Protein AF-A0A7Y0QQ87-F1 (afdb_monomer_lite)

Structure (mmCIF, N/CA/C/O backbone):
data_AF-A0A7Y0QQ87-F1
#
_entry.id   AF-A0A7Y0QQ87-F1
#
loop_
_atom_site.group_PDB
_atom_site.id
_atom_site.type_symbol
_atom_site.label_atom_id
_atom_site.label_alt_id
_atom_site.label_comp_id
_atom_site.label_asym_id
_atom_site.label_entity_id
_atom_site.label_seq_id
_atom_site.pdbx_PDB_ins_code
_atom_site.Cartn_x
_atom_site.Cartn_y
_atom_site.Cartn_z
_atom_site.occupancy
_atom_site.B_iso_or_equiv
_atom_site.auth_seq_id
_atom_site.auth_comp_id
_atom_site.auth_asym_id
_atom_site.auth_atom_id
_atom_site.pdbx_PDB_model_num
ATOM 1 N N . MET A 1 1 ? -29.305 3.345 40.648 1.00 60.56 1 MET A N 1
ATOM 2 C CA . MET A 1 1 ? -28.142 3.835 39.882 1.00 60.56 1 MET A CA 1
ATOM 3 C C . MET A 1 1 ? -28.680 4.771 38.813 1.00 60.56 1 MET A C 1
ATOM 5 O O . MET A 1 1 ? -29.759 4.496 38.304 1.00 60.56 1 MET A O 1
ATOM 9 N N . GLN A 1 2 ? -28.054 5.926 38.581 1.00 81.38 2 GLN A N 1
ATOM 10 C CA . GLN A 1 2 ? -28.557 6.856 37.565 1.00 81.38 2 GLN A CA 1
ATOM 11 C C . GLN A 1 2 ? -28.110 6.355 36.189 1.00 81.38 2 GLN A C 1
ATOM 13 O O . GLN A 1 2 ? -26.912 6.158 35.981 1.00 81.38 2 GLN A O 1
ATOM 18 N N . GLY A 1 3 ? -29.062 6.144 35.281 1.00 90.31 3 GLY A N 1
ATOM 19 C CA . GLY A 1 3 ? -28.771 5.757 33.904 1.00 90.31 3 GLY A CA 1
ATOM 20 C C . GLY A 1 3 ? -28.192 6.909 33.082 1.00 90.31 3 GLY A C 1
ATOM 21 O O . GLY A 1 3 ? -28.262 8.075 33.491 1.00 90.31 3 GLY A O 1
ATOM 22 N N . THR A 1 4 ? -27.608 6.561 31.945 1.00 96.81 4 THR A N 1
ATOM 23 C CA . THR A 1 4 ? -27.129 7.469 30.901 1.00 96.81 4 THR A CA 1
ATOM 24 C C . THR A 1 4 ? -27.457 6.862 29.535 1.00 96.81 4 THR A C 1
ATOM 26 O O . THR A 1 4 ? -27.597 5.642 29.411 1.00 96.81 4 THR A O 1
ATOM 29 N N . GLU A 1 5 ? -27.625 7.708 28.527 1.00 97.38 5 GLU A N 1
ATOM 30 C CA . GLU A 1 5 ? -27.953 7.291 27.164 1.00 97.38 5 GLU A CA 1
ATOM 31 C C . GLU A 1 5 ? -26.662 7.100 26.361 1.00 97.38 5 GLU A C 1
ATOM 33 O O . GLU A 1 5 ? -25.773 7.951 26.397 1.00 97.38 5 GLU A O 1
ATOM 38 N N . VAL A 1 6 ? -26.549 5.989 25.633 1.00 98.00 6 VAL A N 1
ATOM 39 C CA . VAL A 1 6 ? -25.395 5.723 24.767 1.00 98.00 6 VAL A CA 1
ATOM 40 C C . VAL A 1 6 ? -25.421 6.686 23.568 1.00 98.00 6 VAL A C 1
ATOM 42 O O . VAL A 1 6 ? -26.387 6.657 22.800 1.00 98.00 6 VAL A O 1
ATOM 45 N N . PRO A 1 7 ? -24.387 7.522 23.358 1.00 97.69 7 PRO A N 1
ATOM 46 C CA . PRO A 1 7 ? -24.330 8.428 22.214 1.00 97.69 7 PRO A CA 1
ATOM 47 C C . PRO A 1 7 ? -24.113 7.678 20.889 1.00 97.69 7 PRO A C 1
ATOM 49 O O . PRO A 1 7 ? -23.607 6.553 20.856 1.00 97.69 7 PRO A O 1
ATOM 52 N N . GLN A 1 8 ? -24.467 8.326 19.774 1.00 97.44 8 GLN A N 1
ATOM 53 C CA . GLN A 1 8 ? -24.074 7.867 18.440 1.00 97.44 8 GLN A CA 1
ATOM 54 C C . GLN A 1 8 ? -22.595 8.168 18.219 1.00 97.44 8 GLN A C 1
ATOM 56 O O . GLN A 1 8 ? -22.189 9.330 18.212 1.00 97.44 8 GLN A O 1
ATOM 61 N N . VAL A 1 9 ? -21.814 7.113 18.022 1.00 95.94 9 VAL A N 1
ATOM 62 C CA . VAL A 1 9 ? -20.363 7.183 17.818 1.00 95.94 9 VAL A CA 1
ATOM 63 C C . VAL A 1 9 ? -19.891 6.377 16.609 1.00 95.94 9 VAL A C 1
ATOM 65 O O . VAL A 1 9 ? -18.796 6.631 16.114 1.00 95.94 9 VAL A O 1
ATOM 68 N N . ALA A 1 10 ? -20.714 5.459 16.089 1.00 90.69 10 ALA A N 1
ATOM 69 C CA . ALA A 1 10 ? -20.446 4.796 14.817 1.00 90.69 10 ALA A CA 1
ATOM 70 C C . ALA A 1 10 ? -20.421 5.802 13.650 1.00 90.69 10 ALA A C 1
ATOM 72 O O . ALA A 1 10 ? -21.138 6.808 13.660 1.00 90.69 10 ALA A O 1
ATOM 73 N N . ASP A 1 11 ? -19.575 5.505 12.665 1.00 90.69 11 ASP A N 1
ATOM 74 C CA . ASP A 1 11 ? -19.177 6.331 11.520 1.00 90.69 11 ASP A CA 1
ATOM 75 C C . ASP A 1 11 ? -18.380 7.610 11.850 1.00 90.69 11 ASP A C 1
ATOM 77 O O . ASP A 1 11 ? -17.982 8.331 10.933 1.00 90.69 11 ASP A O 1
ATOM 81 N N . GLY A 1 12 ? -18.094 7.876 13.131 1.00 93.50 12 GLY A N 1
ATOM 82 C CA . GLY A 1 12 ? -17.165 8.920 13.577 1.00 93.50 12 GLY A CA 1
ATOM 83 C C . GLY A 1 12 ? -15.715 8.435 13.691 1.00 93.50 12 GLY A C 1
ATOM 84 O O . GLY A 1 12 ? -15.401 7.277 13.410 1.00 93.50 12 GLY A O 1
ATOM 85 N N . THR A 1 13 ? -14.815 9.314 14.140 1.00 96.81 13 THR A N 1
ATOM 86 C CA . THR A 1 13 ? -13.438 8.911 14.480 1.00 96.81 13 THR A CA 1
ATOM 87 C C . THR A 1 13 ? -13.373 8.301 15.879 1.00 96.81 13 THR A C 1
ATOM 89 O O . THR A 1 13 ? -14.160 8.659 16.757 1.00 96.81 13 THR A O 1
ATOM 92 N N . LEU A 1 14 ? -12.393 7.433 16.132 1.00 96.81 14 LEU A N 1
ATOM 93 C CA . LEU A 1 14 ? -12.132 6.842 17.444 1.00 96.81 14 LEU A CA 1
ATOM 94 C C . LEU A 1 14 ? -11.962 7.924 18.515 1.00 96.81 14 LEU A C 1
ATOM 96 O O . LEU A 1 14 ? -12.542 7.825 19.592 1.00 96.81 14 LEU A O 1
ATOM 100 N N . SER A 1 15 ? -11.224 8.993 18.205 1.00 97.56 15 SER A N 1
ATOM 101 C CA . SER A 1 15 ? -11.029 10.104 19.141 1.00 97.56 15 SER A CA 1
ATOM 102 C C . SER A 1 15 ? -12.349 10.786 19.513 1.00 97.56 15 SER A C 1
ATOM 104 O O . SER A 1 15 ? -12.569 11.068 20.687 1.00 97.56 15 SER A O 1
ATOM 106 N N . GLN A 1 16 ? -13.232 11.035 18.539 1.00 97.62 16 GLN A N 1
ATOM 107 C CA . GLN A 1 16 ? -14.552 11.623 18.799 1.00 97.62 16 GLN A CA 1
ATOM 108 C C . GLN A 1 16 ? -15.448 10.658 19.581 1.00 97.62 16 GLN A C 1
ATOM 110 O O . GLN A 1 16 ? -16.153 11.073 20.499 1.00 97.62 16 GLN A O 1
ATOM 115 N N . ALA A 1 17 ? -15.411 9.372 19.231 1.00 97.31 17 ALA A N 1
ATOM 116 C CA . ALA A 1 17 ? -16.176 8.330 19.897 1.00 97.31 17 ALA A CA 1
ATOM 117 C C . ALA A 1 17 ? -15.803 8.214 21.381 1.00 97.31 17 ALA A C 1
ATOM 119 O O . ALA A 1 17 ? -16.686 8.223 22.237 1.00 97.31 17 ALA A O 1
ATOM 120 N N . VAL A 1 18 ? -14.503 8.161 21.690 1.00 98.06 18 VAL A N 1
ATOM 121 C CA . VAL A 1 18 ? -13.989 8.103 23.066 1.00 98.06 18 VAL A CA 1
ATOM 122 C C . VAL A 1 18 ? -14.409 9.343 23.851 1.00 98.06 18 VAL A C 1
ATOM 124 O O . VAL A 1 18 ? -14.986 9.199 24.925 1.00 98.06 18 VAL A O 1
ATOM 127 N N . GLU A 1 19 ? -14.223 10.544 23.295 1.00 98.19 19 GLU A N 1
ATOM 128 C CA . GLU A 1 19 ? -14.607 11.793 23.966 1.00 98.19 19 GLU A CA 1
ATOM 129 C C . GLU A 1 19 ? -16.111 11.837 24.294 1.00 98.19 19 GLU A C 1
ATOM 131 O O . GLU A 1 19 ? -16.509 12.220 25.398 1.00 98.19 19 GLU A O 1
ATOM 136 N N . LEU A 1 20 ? -16.967 11.420 23.354 1.00 97.94 20 LEU A N 1
ATOM 137 C CA . LEU A 1 20 ? -18.418 11.390 23.552 1.00 97.94 20 LEU A CA 1
ATOM 138 C C . LEU A 1 20 ? -18.842 10.369 24.612 1.00 97.94 20 LEU A C 1
ATOM 140 O O . LEU A 1 20 ? -19.737 10.664 25.407 1.00 97.94 20 LEU A O 1
ATOM 144 N N . LEU A 1 21 ? -18.213 9.193 24.632 1.00 97.94 21 LEU A N 1
ATOM 145 C CA . LEU A 1 21 ? -18.496 8.152 25.620 1.00 97.94 21 LEU A CA 1
ATOM 146 C C . LEU A 1 21 ? -18.053 8.576 27.020 1.00 97.94 21 LEU A C 1
ATOM 148 O O . LEU A 1 21 ? -18.852 8.503 27.951 1.00 97.94 21 LEU A O 1
ATOM 152 N N . GLU A 1 22 ? -16.838 9.101 27.165 1.00 97.50 22 GLU A N 1
ATOM 153 C CA . GLU A 1 22 ? -16.330 9.586 28.452 1.00 97.50 22 GLU A CA 1
ATOM 154 C C . GLU A 1 22 ? -17.192 10.730 28.999 1.00 97.50 22 GLU A C 1
ATOM 156 O O . GLU A 1 22 ? -17.544 10.740 30.178 1.00 97.50 22 GLU A O 1
ATOM 161 N N . LYS A 1 23 ? -17.628 11.654 28.133 1.00 97.50 23 LYS A N 1
ATOM 162 C CA . LYS A 1 23 ? -18.551 12.738 28.505 1.00 97.50 23 LYS A CA 1
ATOM 163 C C . LYS A 1 23 ? -19.934 12.237 28.940 1.00 97.50 23 LYS A C 1
ATOM 165 O O . LYS A 1 23 ? -20.626 12.939 29.678 1.00 97.50 23 LYS A O 1
ATOM 170 N N . ALA A 1 24 ? -20.346 11.057 28.480 1.00 97.25 24 ALA A N 1
ATOM 171 C CA . ALA A 1 24 ? -21.585 10.397 28.884 1.00 97.25 24 ALA A CA 1
ATOM 172 C C . ALA A 1 24 ? -21.424 9.518 30.142 1.00 97.25 24 ALA A C 1
ATOM 174 O O . ALA A 1 24 ? -22.381 8.835 30.512 1.00 97.25 24 ALA A O 1
ATOM 175 N N . ASP A 1 25 ? -20.255 9.547 30.798 1.00 97.50 25 ASP A N 1
ATOM 176 C CA . ASP A 1 25 ? -19.852 8.648 31.886 1.00 97.50 25 ASP A CA 1
ATOM 177 C C . ASP A 1 25 ? -19.855 7.163 31.456 1.00 97.50 25 ASP A C 1
ATOM 179 O O . ASP A 1 25 ? -20.270 6.294 32.221 1.00 97.50 25 ASP A O 1
ATOM 183 N N . LEU A 1 26 ? -19.440 6.853 30.224 1.00 98.19 26 LEU A N 1
ATOM 184 C CA . LEU A 1 26 ? -19.343 5.494 29.671 1.00 98.19 26 LEU A CA 1
ATOM 185 C C . LEU A 1 26 ? -17.892 5.114 29.375 1.00 98.19 26 LEU A C 1
ATOM 187 O O . LEU A 1 26 ? -17.046 5.972 29.134 1.00 98.19 26 LEU A O 1
ATOM 191 N N . GLN A 1 27 ? -17.604 3.812 29.369 1.00 98.25 27 GLN A N 1
ATOM 192 C CA . GLN A 1 27 ? -16.253 3.293 29.158 1.00 98.25 27 GLN A CA 1
ATOM 193 C C . GLN A 1 27 ? -16.123 2.635 27.773 1.00 98.25 27 GLN A C 1
ATOM 195 O O . GLN A 1 27 ? -16.820 1.657 27.493 1.00 98.25 27 GLN A O 1
ATOM 200 N N . PRO A 1 28 ? -15.236 3.116 26.887 1.00 97.81 28 PRO A N 1
ATOM 201 C CA . PRO A 1 28 ? -15.022 2.487 25.589 1.00 97.81 28 PRO A CA 1
ATOM 202 C C . PRO A 1 28 ? -14.265 1.158 25.728 1.00 97.81 28 PRO A C 1
ATOM 204 O O . PRO A 1 28 ? -13.260 1.059 26.431 1.00 97.81 28 PRO A O 1
ATOM 207 N N . LYS A 1 29 ? -14.706 0.134 24.995 1.00 98.12 29 LYS A N 1
ATOM 208 C CA . LYS A 1 29 ? -13.983 -1.129 24.801 1.00 98.12 29 LYS A CA 1
ATOM 209 C C . LYS A 1 29 ? -13.668 -1.303 23.319 1.00 98.12 29 LYS A C 1
ATOM 211 O O . LYS A 1 29 ? -14.544 -1.640 22.530 1.00 98.12 29 LYS A O 1
ATOM 216 N N . ILE A 1 30 ? -12.413 -1.099 22.942 1.00 97.62 30 ILE A N 1
ATOM 217 C CA . ILE A 1 30 ? -12.002 -1.117 21.535 1.00 97.62 30 ILE A CA 1
ATOM 218 C C . ILE A 1 30 ? -11.732 -2.544 21.056 1.00 97.62 30 ILE A C 1
ATOM 220 O O . ILE A 1 30 ? -11.046 -3.318 21.725 1.00 97.62 30 ILE A O 1
ATOM 224 N N . GLN A 1 31 ? -12.274 -2.878 19.890 1.00 97.19 31 GLN A N 1
ATOM 225 C CA . GLN A 1 31 ? -11.968 -4.074 19.118 1.00 97.19 31 GLN A CA 1
ATOM 226 C C . GLN A 1 31 ? -11.571 -3.630 17.715 1.00 97.19 31 GLN A C 1
ATOM 228 O O . GLN A 1 31 ? -12.317 -2.914 17.054 1.00 97.19 31 GLN A O 1
ATOM 233 N N . THR A 1 32 ? -10.389 -4.022 17.265 1.00 95.38 32 THR A N 1
ATOM 234 C CA . THR A 1 32 ? -9.914 -3.693 15.921 1.00 95.38 32 THR A CA 1
ATOM 235 C C . THR A 1 32 ? -10.553 -4.613 14.892 1.00 95.38 32 THR A C 1
ATOM 237 O O . THR A 1 32 ? -10.728 -5.807 15.143 1.00 95.38 32 THR A O 1
ATOM 240 N N . VAL A 1 33 ? -10.893 -4.058 13.737 1.00 94.88 33 VAL A N 1
ATOM 241 C CA . VAL A 1 33 ? -11.529 -4.758 12.624 1.00 94.88 33 VAL A CA 1
ATOM 242 C C . VAL A 1 33 ? -10.852 -4.295 11.340 1.00 94.88 33 VAL A C 1
ATOM 244 O O . VAL A 1 33 ? -10.841 -3.098 11.054 1.00 94.88 33 VAL A O 1
ATOM 247 N N . GLU A 1 34 ? -10.289 -5.233 10.581 1.00 93.75 34 GLU A N 1
ATOM 248 C CA . GLU A 1 34 ? -9.759 -4.946 9.246 1.00 93.75 34 GLU A CA 1
ATOM 249 C C . GLU A 1 34 ? -10.873 -4.411 8.348 1.00 93.75 34 GLU A C 1
ATOM 251 O O . GLU A 1 34 ? -11.988 -4.945 8.314 1.00 93.75 34 GLU A O 1
ATOM 256 N N . SER A 1 35 ? -10.590 -3.309 7.665 1.00 92.94 35 SER A N 1
ATOM 257 C CA . SER A 1 35 ? -11.588 -2.577 6.902 1.00 92.94 35 SER A CA 1
ATOM 258 C C . SER A 1 35 ? -10.928 -1.752 5.807 1.00 92.94 35 SER A C 1
ATOM 260 O O . SER A 1 35 ? -9.814 -1.271 5.964 1.00 92.94 35 SER A O 1
ATOM 262 N N . ASP A 1 36 ? -11.654 -1.530 4.719 1.00 89.50 36 ASP A N 1
ATOM 263 C CA . ASP A 1 36 ? -11.315 -0.562 3.671 1.00 89.50 36 ASP A CA 1
ATOM 264 C C . ASP A 1 36 ? -11.658 0.887 4.069 1.00 89.50 36 ASP A C 1
ATOM 266 O O . ASP A 1 36 ? -11.384 1.842 3.337 1.00 89.50 36 ASP A O 1
ATOM 270 N N . ARG A 1 37 ? -12.292 1.074 5.232 1.00 92.19 37 ARG A N 1
ATOM 271 C CA . ARG A 1 37 ? -12.560 2.389 5.812 1.00 92.19 37 ARG A CA 1
ATOM 272 C C . ARG A 1 37 ? -11.263 3.020 6.306 1.00 92.19 37 ARG A C 1
ATOM 274 O O . ARG A 1 37 ? -10.323 2.341 6.696 1.00 92.19 37 ARG A O 1
ATOM 281 N N . ILE A 1 38 ? -11.272 4.352 6.356 1.00 91.75 38 ILE A N 1
ATOM 282 C CA . ILE A 1 38 ? -10.168 5.145 6.904 1.00 91.75 38 ILE A CA 1
ATOM 283 C C . ILE A 1 38 ? -9.808 4.605 8.303 1.00 91.75 38 ILE A C 1
ATOM 285 O O . ILE A 1 38 ? -10.723 4.456 9.125 1.00 91.75 38 ILE A O 1
ATOM 289 N N . PRO A 1 39 ? -8.521 4.346 8.594 1.00 94.00 39 PRO A N 1
ATOM 290 C CA . PRO A 1 39 ? -8.079 3.906 9.912 1.00 94.00 39 PRO A CA 1
ATOM 291 C C . PRO A 1 39 ? -8.596 4.807 11.035 1.00 94.00 39 PRO A C 1
ATOM 293 O O . PRO A 1 39 ? -8.819 6.003 10.841 1.00 94.00 39 PRO A O 1
ATOM 296 N N . ASP A 1 40 ? -8.829 4.211 12.201 1.00 95.00 40 ASP A N 1
ATOM 297 C CA . ASP A 1 40 ? -9.449 4.847 13.369 1.00 95.00 40 ASP A CA 1
ATOM 298 C C . ASP A 1 40 ? -10.919 5.266 13.178 1.00 95.00 40 ASP A C 1
ATOM 300 O O . ASP A 1 40 ? -11.481 5.962 14.024 1.00 95.00 40 ASP A O 1
ATOM 304 N N . THR A 1 41 ? -11.600 4.831 12.116 1.00 97.19 41 THR A N 1
ATOM 305 C CA . THR A 1 41 ? -13.060 4.997 12.004 1.00 97.19 41 THR A CA 1
ATOM 306 C C . THR A 1 41 ? -13.783 4.014 12.929 1.00 97.19 41 THR A C 1
ATOM 308 O O . THR A 1 41 ? -13.525 2.813 12.881 1.00 97.19 41 THR A O 1
ATOM 311 N N . ALA A 1 42 ? -14.743 4.480 13.730 1.00 96.50 42 ALA A N 1
ATOM 312 C CA . ALA A 1 42 ? -15.631 3.603 14.493 1.00 96.50 42 ALA A CA 1
ATOM 313 C C . ALA A 1 42 ? -16.672 2.964 13.556 1.00 96.50 42 ALA A C 1
ATOM 315 O O . ALA A 1 42 ? -17.592 3.623 13.082 1.00 96.50 42 ALA A O 1
ATOM 316 N N . LEU A 1 43 ? -16.528 1.675 13.275 1.00 96.69 43 LEU A N 1
ATOM 317 C CA . LEU A 1 43 ? -17.379 0.908 12.364 1.00 96.69 43 LEU A CA 1
ATOM 318 C C . LEU A 1 43 ? -18.672 0.446 13.023 1.00 96.69 43 LEU A C 1
ATOM 320 O O . LEU A 1 43 ? -19.740 0.473 12.416 1.00 96.69 43 LEU A O 1
ATOM 324 N N . THR A 1 44 ? -18.570 -0.020 14.263 1.00 96.50 44 THR A N 1
ATOM 325 C CA . THR A 1 44 ? -19.698 -0.583 15.002 1.00 96.50 44 THR A CA 1
ATOM 326 C C . THR A 1 44 ? -19.679 -0.098 16.438 1.00 96.50 44 THR A C 1
ATOM 328 O O . THR A 1 44 ? -18.625 0.229 16.982 1.00 96.50 44 THR A O 1
ATOM 331 N N . GLN A 1 45 ? -20.858 -0.062 17.055 1.00 97.50 45 GLN A N 1
ATOM 332 C CA . GLN A 1 45 ? -21.007 0.190 18.481 1.00 97.50 45 GLN A CA 1
ATOM 333 C C . GLN A 1 45 ? -22.017 -0.780 19.092 1.00 97.50 45 GLN A C 1
ATOM 335 O O . GLN A 1 45 ? -23.041 -1.082 18.477 1.00 97.50 45 GLN A O 1
ATOM 340 N N . ASP A 1 46 ? -21.737 -1.228 20.310 1.00 97.75 46 ASP A N 1
ATOM 341 C CA . ASP A 1 46 ? -22.646 -2.023 21.130 1.00 97.75 46 ASP A CA 1
ATOM 342 C C . ASP A 1 46 ? -22.472 -1.656 22.617 1.00 97.75 46 ASP A C 1
ATOM 344 O O . ASP A 1 46 ? -21.353 -1.752 23.121 1.00 97.75 46 ASP A O 1
ATOM 348 N N . PRO A 1 47 ? -23.521 -1.244 23.350 1.00 97.81 47 PRO A N 1
ATOM 349 C CA . PRO A 1 47 ? -24.910 -1.113 22.908 1.00 97.81 47 PRO A CA 1
ATOM 350 C C . PRO A 1 47 ? -25.132 -0.048 21.824 1.00 97.81 47 PRO A C 1
ATOM 352 O O . PRO A 1 47 ? -24.329 0.872 21.640 1.00 97.81 47 PRO A O 1
ATOM 355 N N . SER A 1 48 ? -26.243 -0.167 21.093 1.00 97.12 48 SER A N 1
ATOM 356 C CA . SER A 1 48 ? -26.606 0.794 20.048 1.00 97.12 48 S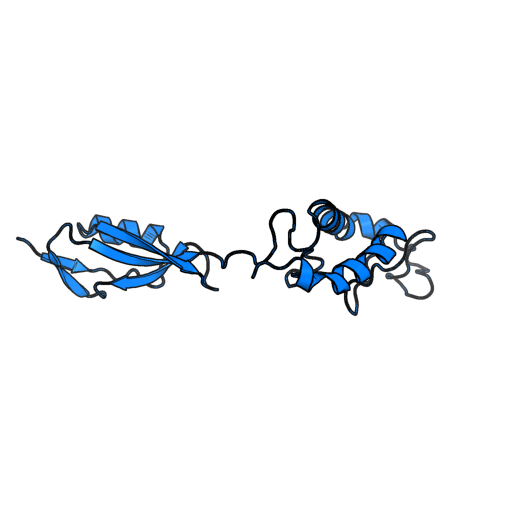ER A CA 1
ATOM 357 C C . SER A 1 48 ? -26.914 2.173 20.632 1.00 97.12 48 SER A C 1
ATOM 359 O O . SER A 1 48 ? -27.368 2.289 21.775 1.00 97.12 48 SER A O 1
ATOM 361 N N . ALA A 1 49 ? -26.732 3.220 19.830 1.00 97.25 49 ALA A N 1
ATOM 362 C CA . ALA A 1 49 ? -27.073 4.582 20.218 1.00 97.25 49 ALA A CA 1
ATOM 363 C C . ALA A 1 49 ? -28.529 4.698 20.703 1.00 97.25 49 ALA A C 1
ATOM 365 O O . ALA A 1 49 ? -29.424 4.009 20.207 1.00 97.25 49 ALA A O 1
ATOM 366 N N . GLY A 1 50 ? -28.756 5.550 21.698 1.00 97.06 50 GLY A N 1
ATOM 367 C CA . GLY A 1 50 ? -30.055 5.733 22.344 1.00 97.06 50 GLY A CA 1
ATOM 368 C C . GLY A 1 50 ? -30.398 4.700 23.420 1.00 97.06 50 GLY A C 1
ATOM 369 O O . GLY A 1 50 ? -31.404 4.834 24.119 1.00 97.06 50 GLY A O 1
ATOM 370 N N . THR A 1 51 ? -29.576 3.660 23.594 1.00 98.00 51 THR A N 1
ATOM 371 C CA . THR A 1 51 ? -29.778 2.681 24.669 1.00 98.00 51 THR A CA 1
ATOM 372 C C . THR A 1 51 ? -29.508 3.335 26.021 1.00 98.00 51 THR A C 1
ATOM 374 O O . THR A 1 51 ? -28.467 3.955 26.212 1.00 98.00 51 THR A O 1
ATOM 377 N N . ASN A 1 52 ? -30.416 3.167 26.983 1.00 97.62 52 ASN A N 1
ATOM 378 C CA . ASN A 1 52 ? -30.169 3.574 28.364 1.00 97.62 52 ASN A CA 1
ATOM 379 C C . ASN A 1 52 ? -29.420 2.472 29.112 1.00 97.62 52 ASN A C 1
ATOM 381 O O . A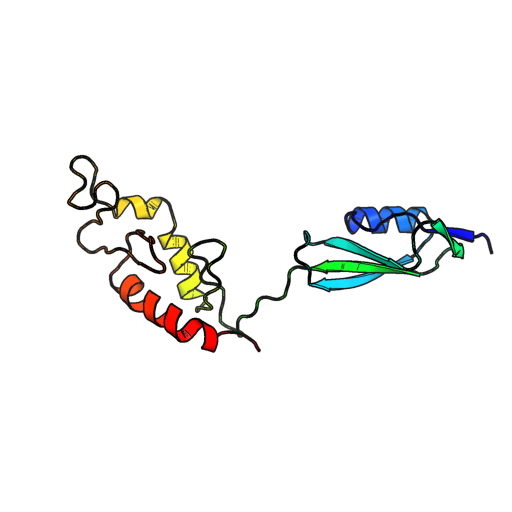SN A 1 52 ? -29.909 1.346 29.220 1.00 97.62 52 ASN A O 1
ATOM 385 N N . VAL A 1 53 ? -28.263 2.818 29.662 1.00 97.44 53 VAL A N 1
ATOM 386 C CA . VAL A 1 53 ? -27.393 1.919 30.427 1.00 97.44 53 VAL A CA 1
ATOM 387 C C . VAL A 1 53 ? -27.024 2.547 31.766 1.00 97.44 53 VAL A C 1
ATOM 389 O O . VAL A 1 53 ? -27.285 3.725 32.016 1.00 97.44 53 VAL A O 1
ATOM 392 N N . GLU A 1 54 ? -26.429 1.765 32.660 1.00 97.62 54 GLU A N 1
ATOM 393 C CA . GLU A 1 54 ? -25.847 2.311 33.884 1.00 97.62 54 GLU A CA 1
ATOM 394 C C . GLU A 1 54 ? -24.584 3.111 33.548 1.00 97.62 54 GLU A C 1
ATOM 396 O O . GLU A 1 54 ? -23.873 2.792 32.594 1.00 97.62 54 GLU A O 1
ATOM 401 N N . ARG A 1 55 ? -24.283 4.150 34.329 1.00 95.06 55 ARG A N 1
ATOM 402 C CA . ARG A 1 55 ? -22.981 4.822 34.221 1.00 95.06 55 ARG A CA 1
ATOM 403 C C . ARG A 1 55 ? -21.843 3.826 34.427 1.00 95.06 55 ARG A C 1
ATOM 405 O O . ARG A 1 55 ? -22.016 2.825 35.113 1.00 95.06 55 ARG A O 1
ATOM 412 N N . GLU A 1 56 ? -20.703 4.129 33.824 1.00 96.19 56 GLU A N 1
ATOM 413 C CA . GLU A 1 56 ? -19.495 3.304 33.769 1.00 96.19 56 GLU A CA 1
ATOM 414 C C . GLU A 1 56 ? -19.660 1.993 32.978 1.00 96.19 56 GLU A C 1
ATOM 416 O O . GLU A 1 56 ? -18.721 1.201 32.902 1.00 96.19 56 GLU A O 1
ATOM 421 N N . SER A 1 57 ? -20.818 1.770 32.338 1.00 97.94 57 SER A N 1
ATOM 422 C CA . SER A 1 57 ? -21.018 0.626 31.442 1.00 97.94 57 SER A CA 1
ATOM 423 C C . SER A 1 57 ? -20.051 0.668 30.259 1.00 97.94 57 SER A C 1
ATOM 425 O O . SER A 1 57 ? -19.710 1.735 29.741 1.00 97.94 57 SER A O 1
ATOM 427 N N . LEU A 1 58 ? -19.653 -0.522 29.803 1.00 98.06 58 LEU A N 1
ATOM 428 C CA . LEU A 1 58 ? -18.810 -0.682 28.624 1.00 98.06 58 LEU A CA 1
ATOM 429 C C . LEU A 1 58 ? -19.623 -0.483 27.339 1.00 98.06 58 LEU A C 1
ATOM 431 O O . LEU A 1 58 ? -20.676 -1.100 27.175 1.00 98.06 58 LEU A O 1
ATOM 435 N N . VAL A 1 59 ? -19.082 0.293 26.403 1.00 98.31 59 VAL A N 1
ATOM 436 C CA . VAL A 1 59 ? -19.536 0.351 25.008 1.00 98.31 59 VAL A CA 1
ATOM 437 C C . VAL A 1 59 ? -18.432 -0.223 24.129 1.00 98.31 59 VAL A C 1
ATOM 439 O O . VAL A 1 59 ? -17.344 0.342 24.027 1.00 98.31 59 VAL A O 1
ATOM 442 N N . SER A 1 60 ? -18.691 -1.379 23.525 1.00 98.19 60 SER A N 1
ATOM 443 C CA . SER A 1 60 ? -17.780 -2.017 22.580 1.00 98.19 60 SER A CA 1
ATOM 444 C C . SER A 1 60 ? -17.806 -1.280 21.248 1.00 98.19 60 SER A C 1
ATOM 446 O O . SER A 1 60 ? -18.878 -1.087 20.681 1.00 98.19 60 SER A O 1
ATOM 448 N N . LEU A 1 61 ? -16.634 -0.905 20.742 1.00 97.88 61 LEU A N 1
ATOM 449 C CA . LEU A 1 61 ? -16.467 -0.278 19.435 1.00 97.88 61 LEU A CA 1
ATOM 450 C C . LEU A 1 61 ? -15.652 -1.188 18.525 1.00 97.88 61 LEU A C 1
ATOM 452 O O . LEU A 1 61 ? -14.541 -1.571 18.892 1.00 97.88 61 LEU A O 1
ATOM 456 N N . GLY A 1 62 ? -16.184 -1.504 17.347 1.00 97.44 62 GLY A N 1
ATOM 457 C CA . GLY A 1 62 ? -15.383 -2.025 16.242 1.00 97.44 62 GLY A CA 1
ATOM 458 C C . GLY A 1 62 ? -14.694 -0.856 15.554 1.00 97.44 62 GLY A C 1
ATOM 459 O O . GLY A 1 62 ? -15.383 0.053 15.103 1.00 97.44 62 GLY A O 1
ATOM 460 N N . VAL A 1 63 ? -13.369 -0.841 15.491 1.00 97.38 63 VAL A N 1
ATOM 461 C CA . VAL A 1 63 ? -12.584 0.264 14.924 1.00 97.38 63 VAL A CA 1
ATOM 462 C C . VAL A 1 63 ? -11.804 -0.227 13.717 1.00 97.38 63 VAL A C 1
ATOM 464 O O . VAL A 1 63 ? -11.148 -1.263 13.795 1.00 97.38 63 VAL A O 1
ATOM 467 N N . ALA A 1 64 ? -11.878 0.531 12.625 1.00 96.44 64 ALA A N 1
ATOM 468 C CA . ALA A 1 64 ? -11.167 0.258 11.390 1.00 96.44 64 ALA A CA 1
ATOM 469 C C . ALA A 1 64 ? -9.655 0.300 11.613 1.00 96.44 64 ALA A C 1
ATOM 471 O O . ALA A 1 64 ? -9.112 1.306 12.076 1.00 96.44 64 ALA A O 1
ATOM 472 N N . ILE A 1 65 ? -8.997 -0.786 11.239 1.00 93.75 65 ILE A N 1
ATOM 473 C CA . ILE A 1 65 ? -7.562 -0.825 10.979 1.00 93.75 65 ILE A CA 1
ATOM 474 C C . ILE A 1 65 ? -7.356 -1.143 9.501 1.00 93.75 65 ILE A C 1
ATOM 476 O O . ILE A 1 65 ? -8.231 -1.750 8.874 1.00 93.75 65 ILE A O 1
ATOM 480 N N . GLU A 1 66 ? -6.208 -0.741 8.958 1.00 86.12 66 GLU A N 1
ATOM 481 C CA . GLU A 1 66 ? -5.807 -1.203 7.629 1.00 86.12 66 GLU A CA 1
ATOM 482 C C . GLU A 1 66 ? -5.728 -2.738 7.645 1.00 86.12 66 GLU A C 1
ATOM 484 O O . GLU A 1 66 ? -5.319 -3.308 8.667 1.00 86.12 66 GLU A O 1
ATOM 489 N N . PRO A 1 67 ? -6.157 -3.417 6.565 1.00 83.44 67 PRO A N 1
ATOM 490 C CA . PRO A 1 67 ? -5.908 -4.842 6.413 1.00 83.44 67 PRO A CA 1
ATOM 491 C C . PRO A 1 67 ? -4.417 -5.112 6.598 1.00 83.44 67 PRO A C 1
ATOM 493 O O . PRO A 1 67 ? -3.591 -4.311 6.157 1.00 83.44 67 PRO A O 1
ATOM 496 N N . ALA A 1 68 ? -4.068 -6.213 7.260 1.00 80.25 68 ALA A N 1
ATOM 497 C CA . ALA A 1 68 ? -2.670 -6.603 7.321 1.00 80.25 68 ALA A CA 1
ATOM 498 C C . ALA A 1 68 ? -2.118 -6.779 5.899 1.00 80.25 68 ALA A C 1
ATOM 500 O O . ALA A 1 68 ? -2.786 -7.350 5.034 1.00 80.25 68 ALA A O 1
ATOM 501 N N . ASP A 1 69 ? -0.891 -6.310 5.674 1.00 83.88 69 ASP A N 1
ATOM 502 C CA . ASP A 1 69 ? -0.201 -6.596 4.426 1.00 83.88 69 ASP A CA 1
ATOM 503 C C . ASP A 1 69 ? -0.019 -8.113 4.262 1.00 83.88 69 ASP A C 1
ATOM 505 O O . ASP A 1 69 ? 0.285 -8.827 5.224 1.00 83.88 69 ASP A O 1
ATOM 509 N N . ASP A 1 70 ? -0.169 -8.612 3.036 1.00 90.00 70 ASP A N 1
ATOM 510 C CA . ASP A 1 70 ? -0.163 -10.042 2.734 1.00 90.00 70 ASP A CA 1
ATOM 511 C C . ASP A 1 70 ? 1.193 -10.540 2.214 1.00 90.00 70 ASP A C 1
ATOM 513 O O . ASP A 1 70 ? 1.250 -11.525 1.487 1.00 90.00 70 ASP A O 1
ATOM 517 N N . TYR A 1 71 ? 2.306 -9.904 2.587 1.00 94.44 71 TYR A N 1
ATOM 518 C CA . TYR A 1 71 ? 3.657 -10.356 2.237 1.00 94.44 71 TYR A CA 1
ATOM 519 C C . TYR A 1 71 ? 4.323 -11.165 3.364 1.00 94.44 71 TYR A C 1
ATOM 521 O O . TYR A 1 71 ? 4.081 -10.969 4.557 1.00 94.44 71 TYR A O 1
ATOM 529 N N . LEU A 1 72 ? 5.209 -12.097 3.001 1.00 94.38 72 LEU A N 1
ATOM 530 C CA . LEU A 1 72 ? 6.018 -12.846 3.967 1.00 94.38 72 LEU A CA 1
ATOM 531 C C . LEU A 1 72 ? 7.040 -11.936 4.682 1.00 94.38 72 LEU A C 1
ATOM 533 O O . LEU A 1 72 ? 7.498 -10.948 4.108 1.00 94.38 72 LEU A O 1
ATOM 537 N N . PRO A 1 73 ? 7.499 -12.290 5.902 1.00 93.06 73 PRO A N 1
ATOM 538 C CA . PRO A 1 73 ? 8.574 -11.556 6.566 1.00 93.06 73 PRO A CA 1
ATOM 539 C C . PRO A 1 73 ? 9.823 -11.430 5.680 1.00 93.06 73 PRO A C 1
ATOM 541 O O . PRO A 1 73 ? 10.350 -12.434 5.199 1.00 93.06 73 PRO A O 1
ATOM 544 N N . GLY A 1 74 ? 10.318 -10.202 5.512 1.00 93.75 74 GLY A N 1
ATOM 545 C CA . GLY A 1 74 ? 11.450 -9.898 4.628 1.00 93.75 74 GLY A CA 1
ATOM 546 C C . GLY A 1 74 ? 11.057 -9.547 3.190 1.00 93.75 74 GLY A C 1
ATOM 547 O O . GLY A 1 74 ? 11.950 -9.407 2.357 1.00 93.75 74 GLY A O 1
ATOM 548 N N . TYR A 1 75 ? 9.762 -9.391 2.918 1.00 95.88 75 TYR A N 1
ATOM 549 C CA . TYR A 1 75 ? 9.216 -8.845 1.679 1.00 95.88 75 TYR A CA 1
ATOM 550 C C . TYR A 1 75 ? 8.374 -7.602 1.971 1.00 95.88 75 TYR A C 1
ATOM 552 O O . TYR A 1 75 ? 7.963 -7.390 3.107 1.00 95.88 75 TYR A O 1
ATOM 560 N N . GLU A 1 76 ? 8.157 -6.790 0.942 1.00 95.69 76 GLU A N 1
ATOM 561 C CA . GLU A 1 76 ? 7.332 -5.579 0.942 1.00 95.69 76 GLU A CA 1
ATOM 562 C C . GLU A 1 76 ? 6.671 -5.431 -0.442 1.00 95.69 76 GLU A C 1
ATOM 564 O O . GLU A 1 76 ? 7.120 -6.040 -1.423 1.00 95.69 76 GLU A O 1
ATOM 569 N N . TYR A 1 77 ? 5.615 -4.624 -0.564 1.00 95.44 77 TYR A N 1
ATOM 570 C CA . TYR A 1 77 ? 5.036 -4.328 -1.876 1.00 95.44 77 TYR A CA 1
ATOM 571 C C . TYR A 1 77 ? 5.978 -3.478 -2.733 1.00 95.44 77 TYR A C 1
ATOM 573 O O . TYR A 1 77 ? 6.576 -2.503 -2.277 1.00 95.44 77 TYR A O 1
ATOM 581 N N . ARG A 1 78 ? 6.080 -3.831 -4.017 1.00 95.69 78 ARG A N 1
ATOM 582 C CA . ARG A 1 78 ? 6.933 -3.144 -4.990 1.00 95.69 78 ARG A CA 1
ATOM 583 C C . ARG A 1 78 ? 6.453 -1.726 -5.308 1.00 95.69 78 ARG A C 1
ATOM 585 O O . ARG A 1 78 ? 7.291 -0.841 -5.458 1.00 95.69 78 ARG A O 1
ATOM 59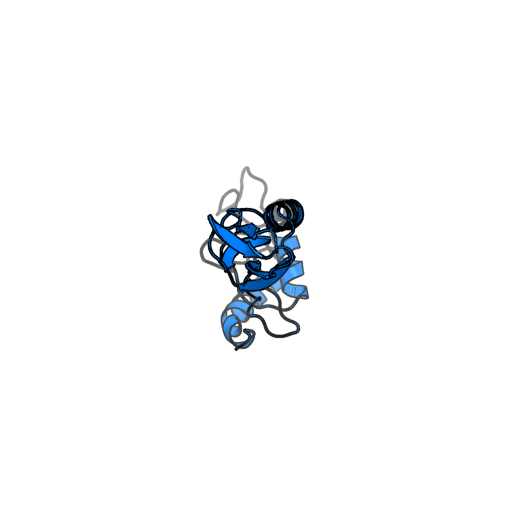2 N N . LEU A 1 79 ? 5.140 -1.514 -5.424 1.00 94.31 79 LEU A N 1
ATOM 593 C CA . LEU A 1 79 ? 4.501 -0.203 -5.595 1.00 94.31 79 LEU A CA 1
ATOM 594 C C . LEU A 1 79 ? 5.020 0.616 -6.793 1.00 94.31 79 LEU A C 1
ATOM 596 O O . LEU A 1 79 ? 5.266 1.823 -6.693 1.00 94.31 79 LEU A O 1
ATOM 600 N N . VAL A 1 80 ? 5.165 0.002 -7.976 1.00 94.19 80 VAL A N 1
ATOM 601 C CA . VAL A 1 80 ? 5.474 0.779 -9.199 1.00 94.19 80 VAL A CA 1
ATOM 602 C C . VAL A 1 80 ? 4.371 1.774 -9.561 1.00 94.19 80 VAL A C 1
ATOM 604 O O . VAL A 1 80 ? 4.643 2.798 -10.190 1.00 94.19 80 VAL A O 1
ATOM 607 N N . VAL A 1 81 ? 3.151 1.455 -9.142 1.00 91.06 81 VAL A N 1
ATOM 608 C CA . VAL A 1 81 ? 1.950 2.289 -9.036 1.00 91.06 81 VAL A CA 1
ATOM 609 C C . VAL A 1 81 ? 1.256 1.916 -7.712 1.00 91.06 81 VAL A C 1
ATOM 611 O O . VAL A 1 81 ? 1.609 0.880 -7.151 1.00 91.06 81 VAL A O 1
ATOM 614 N N . PRO A 1 82 ? 0.287 2.702 -7.202 1.00 89.88 82 PRO A N 1
ATOM 615 C CA . PRO A 1 82 ? -0.345 2.415 -5.909 1.00 89.88 82 PRO A CA 1
ATOM 616 C C . PRO A 1 82 ? -0.938 1.004 -5.778 1.00 89.88 82 PRO A C 1
ATOM 618 O O . PRO A 1 82 ? -0.832 0.416 -4.714 1.00 89.88 82 PRO A O 1
ATOM 621 N N . ASP A 1 83 ? -1.473 0.448 -6.868 1.00 89.69 83 ASP A N 1
ATOM 622 C CA . ASP A 1 83 ? -2.119 -0.875 -6.871 1.00 89.69 83 ASP A CA 1
ATOM 623 C C . ASP A 1 83 ? -1.137 -2.032 -7.186 1.00 89.69 83 ASP A C 1
ATOM 625 O O . ASP A 1 83 ? -1.548 -3.170 -7.408 1.00 89.69 83 ASP A O 1
ATOM 629 N N . ASP A 1 84 ? 0.169 -1.762 -7.294 1.00 94.12 84 ASP A N 1
ATOM 630 C CA . ASP A 1 84 ? 1.177 -2.793 -7.569 1.00 94.12 84 ASP A CA 1
ATOM 631 C C . ASP A 1 84 ? 1.637 -3.497 -6.288 1.00 94.12 84 ASP A C 1
ATOM 633 O O . ASP A 1 84 ? 2.673 -3.177 -5.701 1.00 94.12 84 ASP A O 1
ATOM 637 N N . GLU A 1 85 ? 0.876 -4.513 -5.904 1.00 93.38 85 GLU A N 1
ATOM 638 C CA . GLU A 1 85 ? 1.101 -5.335 -4.711 1.00 93.38 85 GLU A CA 1
ATOM 639 C C . GLU A 1 85 ? 2.003 -6.555 -4.982 1.00 93.38 85 GLU A C 1
ATOM 641 O O . GLU A 1 85 ? 1.849 -7.612 -4.376 1.00 93.38 85 GLU A O 1
ATOM 646 N N . VAL A 1 86 ? 2.941 -6.465 -5.930 1.00 96.06 86 VAL A N 1
ATOM 647 C CA . VAL A 1 86 ? 3.938 -7.530 -6.135 1.00 96.06 86 VAL A CA 1
ATOM 648 C C . VAL A 1 86 ? 4.896 -7.548 -4.941 1.00 96.06 86 VAL A C 1
ATOM 650 O O . VAL A 1 86 ? 5.595 -6.566 -4.700 1.00 96.06 86 VAL A O 1
ATOM 653 N N . CYS A 1 87 ? 4.946 -8.658 -4.206 1.00 96.56 87 CYS A N 1
ATOM 654 C CA . CYS A 1 87 ? 5.807 -8.825 -3.035 1.00 96.56 87 CYS A CA 1
ATOM 655 C C . CYS A 1 87 ? 7.274 -9.048 -3.457 1.00 96.56 87 CYS A C 1
ATOM 657 O O . CYS A 1 87 ? 7.622 -10.064 -4.069 1.00 96.56 87 CYS A O 1
ATOM 659 N N . VAL A 1 88 ? 8.146 -8.095 -3.130 1.00 97.19 88 VAL A N 1
ATOM 660 C CA . VAL A 1 88 ? 9.579 -8.080 -3.478 1.00 97.19 88 VAL A CA 1
ATOM 661 C C . VAL A 1 88 ? 10.438 -7.841 -2.240 1.00 97.19 88 VAL A C 1
ATOM 663 O O . VAL A 1 88 ? 9.919 -7.552 -1.169 1.00 97.19 88 VAL A O 1
ATOM 666 N N . THR A 1 89 ? 11.762 -7.965 -2.357 1.00 96.88 89 THR A N 1
ATOM 667 C CA . THR A 1 89 ? 12.649 -7.629 -1.234 1.00 96.88 89 THR A CA 1
ATOM 668 C C . THR A 1 89 ? 12.633 -6.118 -0.950 1.00 96.88 89 THR A C 1
ATOM 670 O O . THR A 1 89 ? 12.428 -5.330 -1.886 1.00 96.88 89 THR A O 1
ATOM 673 N N . PRO A 1 90 ? 12.929 -5.682 0.290 1.00 97.00 90 PRO A N 1
ATOM 674 C CA . PRO A 1 90 ? 13.021 -4.263 0.638 1.00 97.00 90 PRO A CA 1
ATOM 675 C C . PRO A 1 90 ? 13.983 -3.476 -0.260 1.00 97.00 90 PRO A C 1
ATOM 677 O O . PRO A 1 90 ? 13.732 -2.320 -0.596 1.00 97.00 90 PRO A O 1
ATOM 680 N N . GLU A 1 91 ? 15.075 -4.092 -0.725 1.00 96.62 91 GLU A N 1
ATOM 681 C CA . GLU A 1 91 ? 16.004 -3.443 -1.656 1.00 96.62 91 GLU A CA 1
ATOM 682 C C . GLU A 1 91 ? 15.362 -3.166 -3.019 1.00 96.62 91 GLU A C 1
ATOM 684 O O . GLU A 1 91 ? 15.646 -2.137 -3.639 1.00 96.62 91 GLU A O 1
ATOM 689 N N . SER A 1 92 ? 14.500 -4.062 -3.509 1.00 96.94 92 SER A N 1
ATOM 690 C CA . SER A 1 92 ? 13.792 -3.828 -4.765 1.00 96.94 92 SER A CA 1
ATOM 691 C C . SER A 1 92 ? 12.709 -2.763 -4.614 1.00 96.94 92 SER A C 1
ATOM 693 O O . SER A 1 92 ? 12.643 -1.861 -5.453 1.00 96.94 92 SER A O 1
ATOM 695 N N . ALA A 1 93 ? 11.937 -2.798 -3.523 1.00 96.94 93 ALA A N 1
ATOM 696 C CA . ALA A 1 93 ? 10.960 -1.757 -3.201 1.00 96.94 93 ALA A CA 1
ATOM 697 C C . ALA A 1 93 ? 11.633 -0.372 -3.092 1.00 96.94 93 ALA A C 1
ATOM 699 O O . ALA A 1 93 ? 11.199 0.594 -3.722 1.00 96.94 93 ALA A O 1
ATOM 700 N N . ALA A 1 94 ? 12.784 -0.280 -2.418 1.00 96.62 94 ALA A N 1
ATOM 701 C CA . ALA A 1 94 ? 13.570 0.954 -2.354 1.00 96.62 94 ALA A CA 1
ATOM 702 C C . ALA A 1 94 ? 14.069 1.419 -3.736 1.00 96.62 94 ALA A C 1
ATOM 704 O O . ALA A 1 94 ? 14.057 2.615 -4.037 1.00 96.62 94 ALA A O 1
ATOM 705 N N . GLN A 1 95 ? 14.480 0.491 -4.606 1.00 96.44 95 GLN A N 1
ATOM 706 C CA . GLN A 1 95 ? 14.893 0.822 -5.973 1.00 96.44 95 GLN A CA 1
ATOM 707 C C . GLN A 1 95 ? 13.729 1.373 -6.811 1.00 96.44 95 GLN A C 1
ATOM 709 O O . GLN A 1 95 ? 13.951 2.249 -7.648 1.00 96.44 95 GLN A O 1
ATOM 714 N N . VAL A 1 96 ? 12.497 0.909 -6.581 1.00 96.50 96 VAL A N 1
ATOM 715 C CA . VAL A 1 96 ? 11.304 1.422 -7.273 1.00 96.50 96 VAL A CA 1
ATOM 716 C C . VAL A 1 96 ? 11.057 2.882 -6.934 1.00 96.50 96 VAL A C 1
ATOM 718 O O . VAL A 1 96 ? 10.768 3.658 -7.844 1.00 96.50 96 VAL A O 1
ATOM 721 N N . LEU A 1 97 ? 11.233 3.275 -5.669 1.00 94.19 97 LEU A N 1
ATOM 722 C CA . LEU A 1 97 ? 11.119 4.678 -5.266 1.00 94.19 97 LEU A CA 1
ATOM 723 C C . LEU A 1 97 ? 12.087 5.548 -6.074 1.00 94.19 97 LEU A C 1
ATOM 725 O O . LEU A 1 97 ? 11.655 6.515 -6.694 1.00 94.19 97 LEU A O 1
ATOM 729 N N . VAL A 1 98 ? 13.357 5.140 -6.167 1.00 94.94 98 VAL A N 1
ATOM 730 C CA . VAL A 1 98 ? 14.392 5.839 -6.952 1.00 94.94 98 VAL A CA 1
ATOM 731 C C . VAL A 1 98 ? 14.060 5.868 -8.449 1.00 94.94 98 VAL A C 1
ATOM 733 O O . VAL A 1 98 ? 14.243 6.887 -9.117 1.00 94.94 98 VAL A O 1
ATOM 736 N N . ASP A 1 99 ? 13.579 4.762 -9.015 1.00 95.38 99 ASP A N 1
ATOM 737 C CA . ASP A 1 99 ? 13.226 4.703 -10.436 1.00 95.38 99 ASP A CA 1
ATOM 738 C C . ASP A 1 99 ? 12.003 5.575 -10.767 1.00 95.38 99 ASP A C 1
ATOM 740 O O . ASP A 1 99 ? 11.947 6.154 -11.855 1.00 95.38 99 ASP A O 1
ATOM 744 N N . ASN A 1 100 ? 11.078 5.741 -9.821 1.00 93.56 100 ASN A N 1
ATOM 745 C CA . ASN A 1 100 ? 9.896 6.591 -9.952 1.00 93.56 100 ASN A CA 1
ATOM 746 C C . ASN A 1 100 ? 10.173 8.087 -9.686 1.00 93.56 100 ASN A C 1
ATOM 748 O O . ASN A 1 100 ? 9.305 8.920 -9.957 1.00 93.56 100 ASN A O 1
ATOM 752 N N . GLU A 1 101 ? 11.360 8.463 -9.196 1.00 94.44 101 GLU A N 1
ATOM 753 C CA . GLU A 1 101 ? 11.720 9.868 -8.975 1.00 94.44 101 GLU A CA 1
ATOM 754 C C . GLU A 1 101 ? 11.783 10.675 -10.283 1.00 94.44 101 GLU A C 1
ATOM 756 O O . GLU A 1 101 ? 12.194 10.192 -11.342 1.00 94.44 101 GLU A O 1
ATOM 761 N N . GLU A 1 102 ? 11.476 11.974 -10.198 1.00 92.75 102 GLU A N 1
ATOM 762 C CA . GLU A 1 102 ? 11.559 12.902 -11.334 1.00 92.75 102 GLU A CA 1
ATOM 763 C C . GLU A 1 102 ? 12.958 12.915 -11.974 1.00 92.75 102 GLU A C 1
ATOM 765 O O . GLU A 1 102 ? 13.090 13.074 -13.188 1.00 92.75 102 GLU A O 1
ATOM 770 N N . ILE A 1 103 ? 14.015 12.666 -11.194 1.00 90.12 103 ILE A N 1
ATOM 771 C CA . ILE A 1 103 ? 15.389 12.631 -11.705 1.00 90.12 103 ILE A CA 1
ATOM 772 C C . ILE A 1 103 ? 15.588 11.557 -12.785 1.00 90.12 103 ILE A C 1
ATOM 774 O O . ILE A 1 103 ? 16.393 11.738 -13.702 1.00 90.12 103 ILE A O 1
ATOM 778 N N . THR A 1 104 ? 14.806 10.475 -12.755 1.00 91.06 104 THR A N 1
ATOM 779 C CA . THR A 1 104 ? 14.825 9.427 -13.783 1.00 91.06 104 THR A CA 1
ATOM 780 C C . THR A 1 104 ? 14.361 9.953 -15.149 1.00 91.06 104 THR A C 1
ATOM 782 O O . THR A 1 104 ? 14.749 9.402 -16.183 1.00 91.06 104 THR A O 1
ATOM 785 N N . GLN A 1 105 ? 13.662 11.093 -15.221 1.00 89.25 105 GLN A N 1
ATOM 786 C CA . GLN A 1 105 ? 13.375 11.771 -16.495 1.00 89.25 105 GLN A CA 1
ATOM 787 C C . GLN A 1 105 ? 14.652 12.207 -17.230 1.00 89.25 105 GLN A C 1
ATOM 789 O O . GLN A 1 105 ? 14.668 12.227 -18.461 1.00 89.25 105 GLN A O 1
ATOM 794 N N . LEU A 1 106 ? 15.759 12.456 -16.515 1.00 93.12 106 LEU A N 1
ATOM 795 C CA . LEU A 1 106 ? 17.062 12.744 -17.131 1.00 93.12 106 LEU A CA 1
ATOM 796 C C . LEU A 1 106 ? 17.651 11.543 -17.882 1.00 93.12 106 LEU A C 1
ATOM 798 O O . LEU A 1 106 ? 18.576 11.713 -18.672 1.00 93.12 106 LEU A O 1
ATOM 802 N N . ARG A 1 107 ? 17.115 10.331 -17.682 1.00 95.88 107 ARG A N 1
ATOM 803 C CA . ARG A 1 107 ? 17.496 9.123 -18.429 1.00 95.88 107 ARG A CA 1
ATOM 804 C C . ARG A 1 107 ? 16.814 9.043 -19.803 1.00 95.88 107 ARG A C 1
ATOM 806 O O . ARG A 1 107 ? 17.017 8.062 -20.517 1.00 95.88 107 ARG A O 1
ATOM 813 N N . ARG A 1 108 ? 16.013 10.039 -20.202 1.00 95.88 108 ARG A N 1
ATOM 814 C CA . ARG A 1 108 ? 15.347 10.133 -21.516 1.00 95.88 108 ARG A CA 1
ATOM 815 C C . ARG A 1 108 ? 16.133 11.018 -22.488 1.00 95.88 108 ARG A C 1
ATOM 817 O O . ARG A 1 108 ? 16.860 11.923 -22.084 1.00 95.88 108 ARG A O 1
ATOM 824 N N . LYS A 1 109 ? 16.010 10.763 -23.794 1.00 93.44 109 LYS A N 1
ATOM 825 C CA . LYS A 1 109 ? 16.613 11.614 -24.829 1.00 93.44 109 LYS A CA 1
ATOM 826 C C . LYS A 1 109 ? 15.979 13.010 -24.786 1.00 93.44 109 LYS A C 1
ATOM 828 O O . LYS A 1 109 ? 14.751 13.096 -24.756 1.00 93.44 109 LYS A O 1
ATOM 833 N N . PRO A 1 110 ? 16.779 14.091 -24.865 1.00 90.19 110 PRO A N 1
ATOM 834 C CA . PRO A 1 110 ? 16.242 15.441 -24.962 1.00 90.19 110 PRO A CA 1
ATOM 835 C C . PRO A 1 110 ? 15.287 15.580 -26.151 1.00 90.19 110 PRO A C 1
ATOM 837 O O . PRO A 1 110 ? 15.576 15.118 -27.256 1.00 90.19 110 PRO A O 1
ATOM 840 N N . ASN A 1 111 ? 14.154 16.238 -25.928 1.00 81.62 111 ASN A N 1
ATOM 841 C CA . ASN A 1 111 ? 13.188 16.570 -26.966 1.00 81.62 111 ASN A CA 1
ATOM 842 C C . ASN A 1 111 ? 13.221 18.090 -27.214 1.00 81.62 111 ASN A C 1
ATOM 844 O O . ASN A 1 111 ? 13.004 18.822 -26.247 1.00 81.62 111 ASN A O 1
ATOM 848 N N . PRO A 1 112 ? 13.460 18.593 -28.446 1.00 84.56 112 PRO A N 1
ATOM 849 C CA . PRO A 1 112 ? 13.681 17.890 -29.717 1.00 84.56 112 PRO A CA 1
ATOM 850 C C . PRO A 1 112 ? 15.163 17.572 -30.047 1.00 84.56 112 PRO A C 1
ATOM 852 O O . PRO A 1 112 ? 16.048 18.319 -29.633 1.00 84.56 112 PRO A O 1
ATOM 855 N N . PRO A 1 113 ? 15.440 16.535 -30.877 1.00 75.25 113 PRO A N 1
ATOM 856 C CA . PRO A 1 113 ? 14.495 15.550 -31.406 1.00 75.25 113 PRO A CA 1
ATOM 857 C C . PRO A 1 113 ? 14.476 14.306 -30.501 1.00 75.25 113 PRO A C 1
ATOM 859 O O . PRO A 1 113 ? 15.439 13.542 -30.482 1.00 75.25 113 PRO A O 1
ATOM 862 N N . GLY A 1 114 ? 13.386 14.075 -29.764 1.00 79.94 114 GLY A N 1
ATOM 863 C CA . GLY A 1 114 ? 13.256 13.015 -28.750 1.00 79.94 114 GLY A CA 1
ATOM 864 C C . GLY A 1 114 ? 13.300 11.557 -29.246 1.00 79.94 114 GLY A C 1
ATOM 865 O O . GLY A 1 114 ? 12.576 10.730 -28.730 1.00 79.94 114 GLY A O 1
ATOM 866 N N . GLY A 1 115 ? 14.120 11.178 -30.224 1.00 91.44 115 GLY A N 1
ATOM 867 C CA . GLY A 1 115 ? 14.283 9.789 -30.674 1.00 91.44 115 GLY A CA 1
ATOM 868 C C . GLY A 1 115 ? 13.001 9.081 -31.173 1.00 91.44 115 GLY A C 1
ATOM 869 O O . GLY A 1 115 ? 11.965 9.717 -31.355 1.00 91.44 115 GLY A O 1
ATOM 870 N N . PRO A 1 116 ? 13.066 7.759 -31.442 1.00 93.62 116 PRO A N 1
ATOM 871 C CA . PRO A 1 116 ? 11.981 7.016 -32.101 1.00 93.62 116 PRO A CA 1
ATOM 872 C C . PRO A 1 116 ? 10.662 6.926 -31.321 1.00 93.62 116 PRO A C 1
ATOM 874 O O . PRO A 1 116 ? 9.616 6.728 -31.930 1.00 93.62 116 PRO A O 1
ATOM 877 N N . TYR A 1 117 ? 10.704 7.073 -29.995 1.00 93.56 117 TYR A N 1
ATOM 878 C CA . TYR A 1 117 ? 9.550 6.970 -29.093 1.00 93.56 117 TYR A CA 1
ATOM 879 C C . TYR A 1 117 ? 9.170 8.321 -28.459 1.00 93.56 117 TYR A C 1
ATOM 881 O O . TYR A 1 117 ? 8.513 8.361 -27.418 1.00 93.56 117 TYR A O 1
ATOM 889 N N . GLY A 1 118 ? 9.598 9.441 -29.055 1.00 92.50 118 GLY A N 1
ATOM 890 C CA . GLY A 1 118 ? 9.325 10.784 -28.535 1.00 92.50 118 GLY A CA 1
ATOM 891 C C . GLY A 1 118 ? 9.871 10.983 -27.119 1.00 92.50 118 GLY A C 1
ATOM 892 O O . GLY A 1 118 ? 10.909 10.431 -26.761 1.00 92.50 118 GLY A O 1
ATOM 893 N N . ILE A 1 119 ? 9.160 11.736 -26.274 1.00 91.25 119 ILE A N 1
ATOM 894 C CA . ILE A 1 119 ? 9.614 12.009 -24.899 1.00 91.25 119 ILE A CA 1
ATOM 895 C C . ILE A 1 119 ? 9.962 10.728 -24.127 1.00 91.25 119 ILE A C 1
ATOM 897 O O . ILE A 1 119 ? 10.865 10.755 -23.305 1.00 91.25 119 ILE A O 1
ATOM 901 N N . ASN A 1 120 ? 9.355 9.586 -24.462 1.00 93.81 120 ASN A N 1
ATOM 902 C CA . ASN A 1 120 ? 9.608 8.326 -23.774 1.00 93.81 120 ASN A CA 1
ATOM 903 C C . ASN A 1 120 ? 10.881 7.597 -24.228 1.00 93.81 120 ASN A C 1
ATOM 905 O O . ASN A 1 120 ? 11.241 6.590 -23.620 1.00 93.81 120 ASN A O 1
ATOM 909 N N . THR A 1 121 ? 11.603 8.076 -25.243 1.00 96.38 121 THR A N 1
ATOM 910 C CA . THR A 1 121 ? 12.843 7.429 -25.691 1.00 96.38 121 THR A CA 1
ATOM 911 C C . THR A 1 121 ? 13.918 7.491 -24.610 1.00 96.38 121 THR A C 1
ATOM 913 O O . THR A 1 121 ? 14.377 8.575 -24.262 1.00 96.38 121 THR A O 1
ATOM 916 N N . CYS A 1 122 ? 14.400 6.342 -24.138 1.00 97.12 122 CYS A N 1
ATOM 917 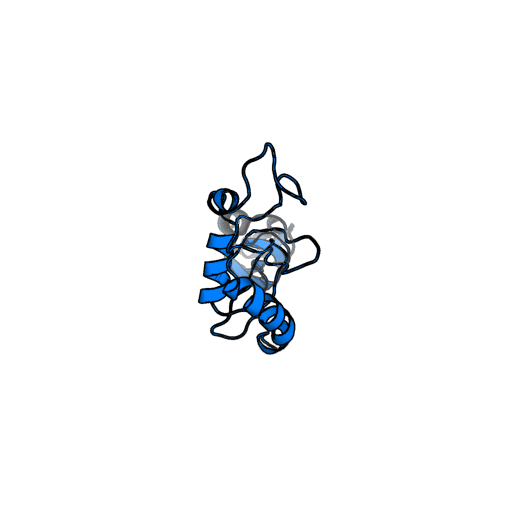C CA . CYS A 1 122 ? 15.522 6.296 -23.201 1.00 97.12 122 CYS A CA 1
ATOM 918 C C . CYS A 1 122 ? 16.861 6.682 -23.858 1.00 97.12 122 CYS A C 1
ATOM 920 O O . CYS A 1 122 ? 17.094 6.462 -25.054 1.00 97.12 122 CYS A O 1
ATOM 922 N N . LEU A 1 123 ? 17.757 7.267 -23.061 1.00 96.44 123 LEU A N 1
ATOM 923 C CA . LEU A 1 123 ? 19.167 7.444 -23.397 1.00 96.44 123 LEU A CA 1
ATOM 924 C C . LEU A 1 123 ? 19.850 6.083 -23.567 1.00 96.44 123 LEU A C 1
ATOM 926 O O . LEU A 1 123 ? 19.400 5.061 -23.053 1.00 96.44 123 LEU A O 1
ATOM 930 N N . GLN A 1 124 ? 20.973 6.078 -24.286 1.00 95.25 124 GLN A N 1
ATOM 931 C CA . GLN A 1 124 ? 21.793 4.878 -24.421 1.00 95.25 124 GLN A CA 1
ATOM 932 C C . GLN A 1 124 ? 22.239 4.379 -23.037 1.00 95.25 124 GLN A C 1
ATOM 934 O O . GLN A 1 124 ? 22.712 5.166 -22.223 1.00 95.25 124 GLN A O 1
ATOM 939 N N . GLY A 1 125 ? 22.100 3.072 -22.796 1.00 95.88 125 GLY A N 1
ATOM 940 C CA . GLY A 1 125 ? 22.381 2.444 -21.499 1.00 95.88 125 GLY A CA 1
ATOM 941 C C . GLY A 1 125 ? 21.151 2.287 -20.600 1.00 95.88 125 GLY A C 1
ATOM 942 O O . GLY A 1 125 ? 21.221 1.546 -19.623 1.00 95.88 125 GLY A O 1
ATOM 943 N N . PHE A 1 126 ? 20.024 2.906 -20.965 1.00 97.81 126 PHE A N 1
ATOM 944 C CA . PHE A 1 126 ? 18.748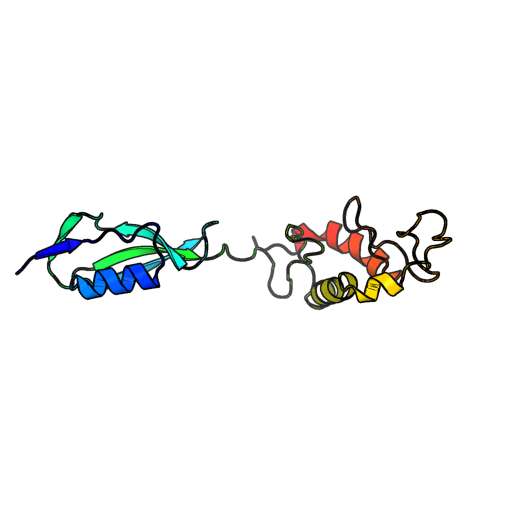 2.757 -20.273 1.00 97.81 126 PHE A CA 1
ATOM 945 C C . PHE A 1 126 ? 17.690 2.136 -21.181 1.00 97.81 126 PHE A C 1
ATOM 947 O O . PHE A 1 126 ? 17.709 2.293 -22.405 1.00 97.81 126 PHE A O 1
ATOM 954 N N . VAL A 1 127 ? 16.749 1.437 -20.563 1.00 97.62 127 VAL A N 1
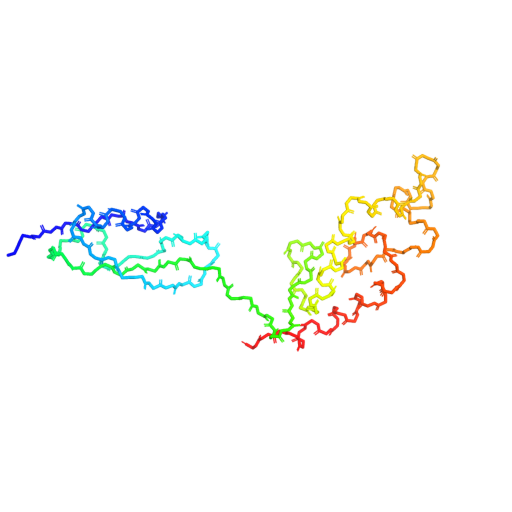ATOM 955 C CA . VAL A 1 127 ? 15.639 0.742 -21.221 1.00 97.62 127 VAL A CA 1
ATOM 956 C C . VAL A 1 127 ? 14.365 0.943 -20.407 1.00 97.62 127 VAL A C 1
ATOM 958 O O . VAL A 1 127 ? 14.440 1.235 -19.216 1.00 97.62 127 VAL A O 1
ATOM 961 N N . TRP A 1 128 ? 13.192 0.813 -21.032 1.00 97.62 128 TRP A N 1
ATOM 962 C CA . TRP A 1 128 ? 11.941 0.787 -20.271 1.00 97.62 128 TRP A CA 1
ATOM 963 C C . TRP A 1 128 ? 11.942 -0.403 -19.327 1.00 97.62 128 TRP A C 1
ATOM 965 O O . TRP A 1 128 ? 12.289 -1.501 -19.762 1.00 97.62 128 TRP A O 1
ATOM 975 N N . ARG A 1 129 ? 11.565 -0.175 -18.069 1.00 96.75 129 ARG A N 1
ATOM 976 C CA . ARG A 1 129 ? 11.450 -1.221 -17.050 1.00 96.75 129 ARG A CA 1
ATOM 977 C C . ARG A 1 129 ? 10.370 -2.240 -17.404 1.00 96.75 129 ARG A C 1
ATOM 979 O O . ARG A 1 129 ? 10.633 -3.439 -17.321 1.00 96.75 129 ARG A O 1
ATOM 986 N N . ASP A 1 130 ? 9.214 -1.759 -17.868 1.00 95.81 130 ASP A N 1
ATOM 987 C CA . ASP A 1 130 ? 8.094 -2.580 -18.336 1.00 95.81 130 ASP A CA 1
ATOM 988 C C . ASP A 1 130 ? 7.664 -3.610 -17.269 1.00 95.81 130 ASP A C 1
ATOM 990 O O . ASP A 1 130 ? 7.641 -4.819 -17.493 1.00 95.81 130 ASP A O 1
ATOM 994 N N . ALA A 1 131 ? 7.376 -3.089 -16.067 1.00 96.38 131 ALA A N 1
ATOM 995 C CA . ALA A 1 131 ? 6.810 -3.828 -14.936 1.00 96.38 131 ALA A CA 1
ATOM 996 C C . ALA A 1 131 ? 5.347 -4.222 -15.138 1.00 96.38 131 ALA A C 1
ATOM 998 O O . ALA A 1 131 ? 4.913 -5.267 -14.657 1.00 96.38 131 ALA A O 1
ATOM 999 N N . TYR A 1 132 ? 4.620 -3.407 -15.893 1.00 94.81 132 TYR A N 1
ATOM 1000 C CA . TYR A 1 132 ? 3.270 -3.657 -16.375 1.00 94.81 132 TYR A CA 1
ATOM 1001 C C . TYR A 1 132 ? 3.118 -3.028 -17.764 1.00 94.81 132 TYR A C 1
ATOM 1003 O O . TYR A 1 132 ? 3.970 -2.256 -18.217 1.00 94.81 132 TYR A O 1
ATOM 1011 N N . ASN A 1 133 ? 2.010 -3.329 -18.443 1.00 94.69 133 ASN A N 1
ATOM 1012 C CA . ASN A 1 133 ? 1.731 -2.753 -19.755 1.00 94.69 133 ASN A CA 1
ATOM 1013 C C . ASN A 1 133 ? 1.645 -1.217 -19.679 1.00 94.69 133 ASN A C 1
ATOM 1015 O O . ASN A 1 133 ? 0.701 -0.672 -19.115 1.00 94.69 133 ASN A O 1
ATOM 1019 N N . GLY A 1 134 ? 2.623 -0.531 -20.272 1.00 93.00 134 GLY A N 1
ATOM 1020 C CA . GLY A 1 134 ? 2.693 0.933 -20.274 1.00 93.00 134 GLY A CA 1
ATOM 1021 C C . GLY A 1 134 ? 3.738 1.527 -19.327 1.00 93.00 134 GLY A C 1
ATOM 1022 O O . GLY A 1 134 ? 3.945 2.740 -19.362 1.00 93.00 134 GLY A O 1
ATOM 1023 N N . ASP A 1 135 ? 4.457 0.714 -18.550 1.00 96.06 135 ASP A N 1
ATOM 1024 C CA . ASP A 1 135 ? 5.557 1.193 -17.710 1.00 96.06 135 ASP A CA 1
ATOM 1025 C C . ASP A 1 135 ? 6.792 1.572 -18.546 1.00 96.06 135 ASP A C 1
ATOM 1027 O O . ASP A 1 135 ? 7.640 0.750 -18.903 1.00 96.06 135 ASP A O 1
ATOM 1031 N N . GLN A 1 136 ? 6.885 2.861 -18.868 1.00 95.00 136 GLN A N 1
ATOM 1032 C CA . GLN A 1 136 ? 7.919 3.435 -19.733 1.00 95.00 136 GLN A CA 1
ATOM 1033 C C . GLN A 1 136 ? 8.997 4.194 -18.951 1.00 95.00 136 GLN A C 1
ATOM 1035 O O . GLN A 1 136 ? 9.635 5.107 -19.492 1.00 95.00 136 GLN A O 1
ATOM 1040 N N . ILE A 1 137 ? 9.198 3.865 -17.676 1.00 95.81 137 ILE A N 1
ATOM 1041 C CA . ILE A 1 137 ? 10.274 4.431 -16.857 1.00 95.81 137 ILE A CA 1
ATOM 1042 C C . ILE A 1 137 ? 11.622 3.910 -17.359 1.00 95.81 137 ILE A C 1
ATOM 1044 O O . ILE A 1 137 ? 11.805 2.711 -17.558 1.00 95.81 137 ILE A O 1
ATOM 1048 N N . CYS A 1 138 ? 12.563 4.823 -17.605 1.00 97.25 138 CYS A N 1
ATOM 1049 C CA . CYS A 1 138 ? 13.895 4.473 -18.088 1.00 97.25 138 CYS A CA 1
ATOM 1050 C C . CYS A 1 138 ? 14.783 4.027 -16.920 1.00 97.25 138 CYS A C 1
ATOM 1052 O O . CYS A 1 138 ? 15.167 4.833 -16.074 1.00 97.25 138 CYS A O 1
ATOM 1054 N N . VAL A 1 139 ? 15.147 2.751 -16.899 1.00 97.56 139 VAL A N 1
ATOM 1055 C CA . VAL A 1 139 ? 15.959 2.113 -15.853 1.00 97.56 139 VAL A CA 1
ATOM 1056 C C . VAL A 1 139 ? 17.186 1.432 -16.454 1.00 97.56 139 VAL A C 1
ATOM 1058 O O . VAL A 1 139 ? 17.372 1.421 -17.675 1.00 97.56 139 VAL A O 1
ATOM 1061 N N . THR A 1 140 ? 18.059 0.894 -15.605 1.00 97.38 140 THR A N 1
ATOM 1062 C CA . THR A 1 140 ? 19.207 0.096 -16.054 1.00 97.38 140 THR A CA 1
ATOM 1063 C C . THR A 1 140 ? 18.749 -1.247 -16.634 1.00 97.38 140 THR A C 1
ATOM 1065 O O . THR A 1 140 ? 17.635 -1.715 -16.394 1.00 97.38 140 THR A O 1
ATOM 1068 N N . GLY A 1 141 ? 19.634 -1.910 -17.384 1.00 97.19 141 GLY A N 1
ATOM 1069 C CA . GLY A 1 141 ? 19.367 -3.267 -17.870 1.00 97.19 141 GLY A CA 1
ATOM 1070 C C . GLY A 1 141 ? 19.151 -4.292 -16.748 1.00 97.19 141 GLY A C 1
ATOM 1071 O O . GLY A 1 141 ? 18.429 -5.259 -16.958 1.00 97.19 141 GLY A O 1
ATOM 1072 N N . GLU A 1 142 ? 19.733 -4.059 -15.569 1.00 96.94 142 GLU A N 1
ATOM 1073 C CA . GLU A 1 142 ? 19.579 -4.915 -14.388 1.00 96.94 142 GLU A CA 1
ATOM 1074 C C . GLU A 1 142 ? 18.168 -4.829 -13.799 1.00 96.94 142 GLU A C 1
ATOM 1076 O O . GLU A 1 142 ? 17.523 -5.858 -13.619 1.00 96.94 142 GLU A O 1
ATOM 1081 N N . THR A 1 143 ? 17.633 -3.620 -13.581 1.00 97.38 143 THR A N 1
ATOM 1082 C CA . THR A 1 143 ? 16.236 -3.479 -13.139 1.00 97.38 143 THR A CA 1
ATOM 1083 C C . THR A 1 143 ? 15.300 -4.127 -14.159 1.00 97.38 143 THR A C 1
ATOM 1085 O O . THR A 1 143 ? 14.429 -4.910 -13.790 1.00 97.38 143 THR A O 1
ATOM 1088 N N . ARG A 1 144 ? 15.527 -3.887 -15.460 1.00 97.56 144 ARG A N 1
ATOM 1089 C CA . ARG A 1 144 ? 14.722 -4.490 -16.531 1.00 97.56 144 ARG A CA 1
ATOM 1090 C C . ARG A 1 144 ? 14.753 -6.021 -16.520 1.00 97.56 144 ARG A C 1
ATOM 1092 O O . ARG A 1 144 ? 13.731 -6.638 -16.802 1.00 97.56 144 ARG A O 1
ATOM 1099 N N . SER A 1 145 ? 15.890 -6.652 -16.233 1.00 97.31 145 SER A N 1
ATOM 1100 C CA . SER A 1 145 ? 15.955 -8.116 -16.179 1.00 97.31 145 SER A CA 1
ATOM 1101 C C . SER A 1 145 ? 15.318 -8.685 -14.911 1.00 97.31 145 SER A C 1
ATOM 1103 O O . SER A 1 145 ? 14.754 -9.778 -14.976 1.00 97.31 145 SER A O 1
ATOM 1105 N N . ARG A 1 146 ? 15.378 -7.964 -13.785 1.00 97.12 146 ARG A N 1
ATOM 1106 C CA . ARG A 1 146 ? 14.814 -8.385 -12.493 1.00 97.12 146 ARG A CA 1
ATOM 1107 C C . ARG A 1 146 ? 13.286 -8.312 -12.454 1.00 97.12 146 ARG A C 1
ATOM 1109 O O . ARG A 1 146 ? 12.645 -9.268 -12.039 1.00 97.12 146 ARG A O 1
ATOM 1116 N N . THR A 1 147 ? 12.698 -7.227 -12.948 1.00 97.38 147 THR A N 1
ATOM 1117 C CA . THR A 1 147 ? 11.249 -6.967 -12.898 1.00 97.38 147 THR A CA 1
ATOM 1118 C C . THR A 1 147 ? 10.337 -8.129 -13.350 1.00 97.38 147 THR A C 1
ATOM 1120 O O . THR A 1 147 ? 9.373 -8.425 -12.644 1.00 97.38 147 THR A O 1
ATOM 1123 N N . PRO A 1 148 ? 10.578 -8.828 -14.479 1.00 97.25 148 PRO A N 1
ATOM 1124 C CA . PRO A 1 148 ? 9.739 -9.967 -14.860 1.00 97.25 148 PRO A CA 1
ATOM 1125 C C . PRO A 1 148 ? 9.907 -11.192 -13.947 1.00 97.25 148 PRO A C 1
ATOM 1127 O O . PRO A 1 148 ? 8.981 -11.993 -13.867 1.00 97.25 148 PRO A O 1
ATOM 1130 N N . GLN A 1 149 ? 11.051 -11.350 -13.272 1.00 97.00 149 GLN A N 1
ATOM 1131 C CA . GLN A 1 149 ? 11.261 -12.426 -12.292 1.00 97.00 149 GLN A CA 1
ATOM 1132 C C . GLN A 1 149 ? 10.412 -12.164 -11.047 1.00 97.00 149 GLN A C 1
ATOM 1134 O O . GLN A 1 149 ? 9.656 -13.032 -10.636 1.00 97.00 149 GLN A O 1
ATOM 1139 N N . GLU A 1 150 ? 10.422 -10.927 -10.548 1.00 97.25 150 GLU A N 1
ATOM 1140 C CA . GLU A 1 150 ? 9.566 -10.495 -9.433 1.00 97.25 150 GLU A CA 1
ATOM 1141 C C . GLU A 1 150 ? 8.079 -10.704 -9.739 1.00 97.25 150 GLU A C 1
ATOM 1143 O O . GLU A 1 150 ? 7.346 -11.240 -8.916 1.00 97.25 150 GLU A O 1
ATOM 1148 N N . ASN A 1 151 ? 7.635 -10.353 -10.953 1.00 96.56 151 ASN A N 1
ATOM 1149 C CA . ASN A 1 151 ? 6.258 -10.616 -11.382 1.00 96.56 151 ASN A CA 1
ATOM 1150 C C . ASN A 1 151 ? 5.927 -12.120 -11.403 1.00 96.56 151 ASN A C 1
ATOM 1152 O O . ASN A 1 151 ? 4.794 -12.495 -11.120 1.00 96.56 151 ASN A O 1
ATOM 1156 N N . ALA A 1 152 ? 6.883 -12.976 -11.774 1.00 96.81 152 ALA A N 1
ATOM 1157 C CA . ALA A 1 152 ? 6.686 -14.425 -11.833 1.00 96.81 152 ALA A CA 1
ATOM 1158 C C . ALA A 1 152 ? 6.708 -15.091 -10.445 1.00 96.81 152 ALA A C 1
ATOM 1160 O O . ALA A 1 152 ? 6.110 -16.150 -10.270 1.00 96.81 152 ALA A O 1
ATOM 1161 N N . GLU A 1 153 ? 7.394 -14.481 -9.480 1.00 95.19 153 GLU A N 1
ATOM 1162 C CA . GLU A 1 153 ? 7.564 -14.985 -8.113 1.00 95.19 153 GLU A CA 1
ATOM 1163 C C . GLU A 1 153 ? 6.590 -14.349 -7.108 1.00 95.19 153 GLU A C 1
ATOM 1165 O O . GLU A 1 153 ? 6.551 -14.785 -5.960 1.00 95.19 153 GLU A O 1
ATOM 1170 N N . ALA A 1 154 ? 5.780 -13.371 -7.530 1.00 91.44 154 ALA A N 1
ATOM 1171 C CA . ALA A 1 154 ? 4.894 -12.574 -6.676 1.00 91.44 154 ALA A CA 1
ATOM 1172 C C . ALA A 1 154 ? 4.095 -13.418 -5.666 1.00 91.44 154 ALA A C 1
ATOM 1174 O O . ALA A 1 154 ? 4.150 -13.168 -4.465 1.00 91.44 154 ALA A O 1
ATOM 1175 N N . ASP A 1 155 ? 3.419 -14.468 -6.141 1.00 91.69 155 ASP A N 1
ATOM 1176 C CA . ASP A 1 155 ? 2.583 -15.332 -5.298 1.00 91.69 155 ASP A CA 1
ATOM 1177 C C . ASP A 1 155 ? 3.397 -16.168 -4.298 1.00 91.69 155 ASP A C 1
ATOM 1179 O O . ASP A 1 155 ? 2.893 -16.547 -3.246 1.00 91.69 155 ASP A O 1
ATOM 1183 N N . SER A 1 156 ? 4.666 -16.462 -4.598 1.00 94.81 156 SER A N 1
ATOM 1184 C CA . SER A 1 156 ? 5.533 -17.247 -3.707 1.00 94.81 156 SER A CA 1
ATOM 1185 C C . SER A 1 156 ? 6.020 -16.461 -2.488 1.00 94.81 156 SER A C 1
ATOM 1187 O O . SER A 1 156 ? 6.520 -17.051 -1.529 1.00 94.81 156 SER A O 1
ATOM 1189 N N . HIS A 1 157 ? 5.856 -15.139 -2.526 1.00 95.44 157 HIS A N 1
ATOM 1190 C CA . HIS A 1 157 ? 6.253 -14.213 -1.474 1.00 95.44 157 HIS A CA 1
ATOM 1191 C C . HIS A 1 157 ? 5.059 -13.675 -0.674 1.00 95.44 157 HIS A C 1
ATOM 1193 O O . HIS A 1 157 ? 5.267 -12.883 0.248 1.00 95.44 157 HIS A O 1
ATOM 1199 N N . ARG A 1 158 ? 3.830 -14.114 -0.986 1.00 94.19 158 ARG A N 1
ATOM 1200 C CA . ARG A 1 158 ? 2.634 -13.772 -0.212 1.00 94.19 158 ARG A CA 1
ATOM 1201 C C . ARG A 1 158 ? 2.507 -14.633 1.046 1.00 94.19 158 ARG A C 1
ATOM 1203 O O . ARG A 1 158 ? 2.818 -15.828 1.048 1.00 94.19 158 ARG A O 1
ATOM 1210 N N . ALA A 1 159 ? 2.067 -14.010 2.128 1.00 88.56 159 ALA A N 1
ATOM 1211 C CA . ALA A 1 159 ? 1.606 -14.664 3.334 1.00 88.56 159 ALA A CA 1
ATOM 1212 C C . ALA A 1 159 ? 0.290 -15.427 3.058 1.00 88.56 159 ALA A C 1
ATOM 1214 O O . ALA A 1 159 ? -0.485 -15.027 2.189 1.00 88.56 159 ALA A O 1
ATOM 1215 N N . PRO A 1 160 ? 0.070 -16.563 3.746 1.00 79.12 160 PRO A N 1
ATOM 1216 C CA . PRO A 1 160 ? -1.116 -17.401 3.569 1.00 79.12 160 PRO A CA 1
ATOM 1217 C C . PRO A 1 160 ? -2.396 -16.819 4.176 1.00 79.12 160 PRO A C 1
ATOM 1219 O O . PRO A 1 160 ? -2.294 -16.062 5.168 1.00 79.12 160 PRO A O 1
#

Secondary structure (DSSP, 8-state):
--EEEPPP-TTSBHHHHHHHHHHTT-EEEEEEEE-SSPTTBEEEEESPTT-EEETT-EEEEEEEEPPPP-BPTT-EE--SSTT---EE-HHHHHHHHHHHSGGGGGGBPPSSS--TTGGGPBPTT-EE--SSTT---EE-HHHHHHHHHHHHHGGGGB--

pLDDT: mean 94.43, std 4.95, range [60.56, 98.31]

Radius of gyration: 25.25 Å; chains: 1; bounding box: 52×35×72 Å

Foldseek 3Di:
DDKFFQADQAQHFLVVNCVSQVVRLEAEDEDEDEDPDDFRGFHDWPPDGRDIDHHHYYIYTYTYDHPDQFFDPQWAFLCLDVPRRQTDGPVNSVVSVVLPDPVLLVQFDDPVVRPPVRSLHGDPQWAFLCLDVPRSRTDGVVSNVVSVVSVVCRVVGTHD

Sequence (160 aa):
MQGTEVPQVADGTLSQAVELLEKADLQPKIQTVESDRIPDTALTQDPSAGTNVERESLVSLGVAIEPADDYLPGYEYRLVVPDDEVCVTPESAAQVLVDNEEITQLRRKPNPPGGPYGINTCLQGFVWRDAYNGDQICVTGETRSRTPQENAEADSHRAP